Protein AF-A0A843HK11-F1 (afdb_monomer_lite)

Sequence (101 aa):
MPANLCITPDLGKEDMDPEVSTRMIILSSKANVSESEVVNFLHMLNLPITIKWTCYGAMISGKDEYVREAIRELRKLDPYGIFTKERGFAPGDPRRCRGHR

Secondary structure (DSSP, 8-state):
----SS------GGGGSTTEEEEEEEE-TT-SS-HHHHHHHHHHTT-S-EEEEETTEEEEEEEHHHHHHHHHHHTTT-TTTEEEEEESS-TT-TTT-GGG-

Foldseek 3Di:
DDDQPDPQPPCPVQQVDPQKWKKDKFFDPPFPDALVRLQVLLVVVVFPWDWDRDRRHIMIIHGPVSVVVSVVVSCVRPVPGIDMDTDPGDPRPPVPDPSVD

Radius of gyration: 14.1 Å; chains: 1; bounding box: 45×27×33 Å

pLDDT: mean 81.78, std 14.17, range [41.25, 93.81]

Structure (mmCIF, N/CA/C/O backbone):
data_AF-A0A843HK11-F1
#
_entry.id   AF-A0A843HK11-F1
#
loop_
_atom_site.group_PDB
_atom_site.id
_atom_site.type_symbol
_atom_site.label_atom_id
_atom_site.label_alt_id
_atom_site.label_comp_id
_atom_site.label_asym_id
_atom_site.label_entity_id
_atom_site.label_seq_id
_atom_site.pdbx_PDB_ins_code
_atom_site.Cartn_x
_atom_site.Cartn_y
_atom_site.Cartn_z
_atom_site.occupancy
_atom_site.B_iso_or_equiv
_atom_site.auth_seq_id
_atom_site.auth_comp_id
_atom_site.auth_asym_id
_atom_site.auth_atom_id
_atom_site.pdbx_PDB_model_num
ATOM 1 N N . MET A 1 1 ? 33.080 11.812 -3.139 1.00 41.25 1 MET A N 1
ATOM 2 C CA . MET A 1 1 ? 31.727 12.388 -3.297 1.00 41.25 1 MET A CA 1
ATOM 3 C C . MET A 1 1 ? 30.773 11.414 -2.635 1.00 41.25 1 MET A C 1
ATOM 5 O O . MET A 1 1 ? 30.900 10.235 -2.950 1.00 41.25 1 MET A O 1
ATOM 9 N N . PRO A 1 2 ? 29.968 11.816 -1.638 1.00 42.09 2 PRO A N 1
ATOM 10 C CA . PRO A 1 2 ? 29.180 10.853 -0.882 1.00 42.09 2 PRO A CA 1
ATOM 11 C C . PRO A 1 2 ? 28.184 10.198 -1.838 1.00 42.09 2 PRO A C 1
ATOM 13 O O . PRO A 1 2 ? 27.395 10.884 -2.484 1.00 42.09 2 PRO A O 1
ATOM 16 N N . ALA A 1 3 ? 28.286 8.877 -1.974 1.00 50.41 3 ALA A N 1
ATOM 17 C CA . ALA A 1 3 ? 27.285 8.076 -2.654 1.00 50.41 3 ALA A CA 1
ATOM 18 C C . ALA A 1 3 ? 25.927 8.364 -2.004 1.00 50.41 3 ALA A C 1
ATOM 20 O O . ALA A 1 3 ? 25.852 8.486 -0.780 1.00 50.41 3 ALA A O 1
ATOM 21 N N . ASN A 1 4 ? 24.895 8.528 -2.831 1.00 53.75 4 ASN A N 1
ATOM 22 C CA . ASN A 1 4 ? 23.524 8.816 -2.420 1.00 53.75 4 ASN A CA 1
ATOM 23 C C . ASN A 1 4 ? 23.164 8.016 -1.153 1.00 53.75 4 ASN A C 1
ATOM 25 O O . ASN A 1 4 ? 23.037 6.797 -1.205 1.00 53.75 4 ASN A O 1
ATOM 29 N N . LEU A 1 5 ? 23.019 8.706 -0.013 1.00 54.00 5 LEU A N 1
ATOM 30 C CA . LEU A 1 5 ? 22.716 8.115 1.306 1.00 54.00 5 LEU A CA 1
ATOM 31 C C . LEU A 1 5 ? 21.378 7.359 1.339 1.00 54.00 5 LEU A C 1
ATOM 33 O O . LEU A 1 5 ? 21.081 6.648 2.294 1.00 54.00 5 LEU A O 1
ATOM 37 N N . CYS A 1 6 ? 20.579 7.505 0.287 1.00 48.56 6 CYS A N 1
ATOM 38 C CA . CYS A 1 6 ? 19.352 6.771 0.078 1.00 48.56 6 CYS A CA 1
ATOM 39 C C . CYS A 1 6 ? 19.548 5.866 -1.136 1.00 48.56 6 CYS A C 1
ATOM 41 O O . CYS A 1 6 ? 19.831 6.369 -2.228 1.00 48.56 6 CYS A O 1
ATOM 43 N N . ILE A 1 7 ? 19.339 4.557 -0.952 1.00 55.69 7 ILE A N 1
ATOM 44 C CA . ILE A 1 7 ? 19.100 3.620 -2.055 1.00 55.69 7 ILE A CA 1
ATOM 45 C C . ILE A 1 7 ? 17.981 4.237 -2.887 1.00 55.69 7 ILE A C 1
ATOM 47 O O . ILE A 1 7 ? 16.833 4.324 -2.451 1.00 55.69 7 ILE A O 1
ATOM 51 N N . THR A 1 8 ? 18.345 4.775 -4.045 1.00 53.22 8 THR A N 1
ATOM 52 C CA . THR A 1 8 ? 17.353 5.177 -5.029 1.00 53.22 8 THR A CA 1
ATOM 53 C C . THR A 1 8 ? 16.961 3.862 -5.682 1.00 53.22 8 THR A C 1
ATOM 55 O O . THR A 1 8 ? 17.869 3.184 -6.170 1.00 53.22 8 THR A O 1
ATOM 58 N N . PRO A 1 9 ? 15.692 3.421 -5.611 1.00 57.25 9 PRO A N 1
ATOM 59 C CA . PRO A 1 9 ? 15.286 2.274 -6.410 1.00 57.25 9 PRO A CA 1
ATOM 60 C C . PRO A 1 9 ? 15.702 2.562 -7.855 1.00 57.25 9 PRO A C 1
ATOM 62 O O . PRO A 1 9 ? 15.602 3.710 -8.297 1.00 57.25 9 PRO A O 1
ATOM 65 N N . ASP A 1 10 ? 16.258 1.567 -8.544 1.00 55.88 10 ASP A N 1
ATOM 66 C CA . ASP A 1 10 ? 16.544 1.679 -9.972 1.00 55.88 10 ASP A CA 1
ATOM 67 C C . ASP A 1 10 ? 15.180 1.760 -10.663 1.00 55.88 10 ASP A C 1
ATOM 69 O O . ASP A 1 10 ? 14.538 0.741 -10.912 1.00 55.88 10 ASP A O 1
ATOM 73 N N . LEU A 1 11 ? 14.659 2.986 -10.794 1.00 58.06 11 LEU A N 1
ATOM 74 C CA . LEU A 1 11 ? 13.404 3.252 -11.481 1.00 58.06 11 LEU A CA 1
ATOM 75 C C . LEU A 1 11 ? 13.654 2.907 -12.945 1.00 58.06 11 LEU A C 1
ATOM 77 O O . LEU A 1 11 ? 14.226 3.700 -13.700 1.00 58.06 11 LEU A O 1
ATOM 81 N N . GLY A 1 12 ? 13.288 1.683 -13.313 1.00 58.56 12 GLY A N 1
ATOM 82 C CA . GLY A 1 12 ? 13.402 1.191 -14.672 1.00 58.56 12 GLY A CA 1
ATOM 83 C C . GLY A 1 12 ? 12.508 1.986 -15.624 1.00 58.56 12 GLY A C 1
ATOM 84 O O . GLY A 1 12 ? 11.726 2.854 -15.235 1.00 58.56 12 GLY A O 1
ATOM 85 N N . LYS A 1 13 ? 12.575 1.651 -16.917 1.00 54.50 13 LYS A N 1
ATOM 86 C CA . LYS A 1 13 ? 11.658 2.199 -17.939 1.00 54.50 13 LYS A CA 1
ATOM 87 C C . LYS A 1 13 ? 10.174 1.985 -17.593 1.00 54.50 13 LYS A C 1
ATOM 89 O O . LYS A 1 13 ? 9.341 2.741 -18.072 1.00 54.50 13 LYS A O 1
ATOM 94 N N . GLU A 1 14 ? 9.902 1.004 -16.740 1.00 55.28 14 GLU A N 1
ATOM 95 C CA . GLU A 1 14 ? 8.589 0.553 -16.275 1.00 55.28 14 GLU A CA 1
ATOM 96 C C . GLU A 1 14 ? 7.844 1.646 -15.490 1.00 55.28 14 GLU A C 1
ATOM 98 O O . GLU A 1 14 ? 6.651 1.839 -15.677 1.00 55.28 14 GLU A O 1
ATOM 103 N N . ASP A 1 15 ? 8.548 2.437 -14.669 1.00 56.44 15 ASP A N 1
ATOM 104 C CA . ASP A 1 15 ? 7.955 3.534 -13.884 1.00 56.44 15 ASP A CA 1
ATOM 105 C C . ASP A 1 15 ? 7.614 4.780 -14.729 1.00 56.44 15 ASP A C 1
ATOM 107 O O . ASP A 1 15 ? 7.033 5.746 -14.223 1.00 56.44 15 ASP A O 1
ATOM 111 N N . MET A 1 16 ? 7.998 4.789 -16.013 1.00 56.81 16 MET A N 1
ATOM 112 C CA . MET A 1 16 ? 7.689 5.857 -16.972 1.00 56.81 16 MET A CA 1
ATOM 113 C C . MET A 1 16 ? 6.523 5.527 -17.905 1.00 56.81 16 MET A C 1
ATOM 115 O O . MET A 1 16 ? 6.143 6.386 -18.709 1.00 56.81 16 MET A O 1
ATOM 119 N N . ASP A 1 17 ? 5.959 4.322 -17.814 1.00 66.12 17 ASP A N 1
ATOM 120 C CA . ASP A 1 17 ? 4.807 3.944 -18.616 1.00 66.12 17 ASP A CA 1
ATOM 121 C C . ASP A 1 17 ? 3.567 4.761 -18.204 1.00 66.12 17 ASP A C 1
ATOM 123 O O . ASP A 1 17 ? 3.336 4.997 -17.015 1.00 66.12 17 ASP A O 1
ATOM 127 N N . PRO A 1 18 ? 2.722 5.192 -19.160 1.00 65.44 18 PRO A N 1
ATOM 128 C CA . PRO A 1 18 ? 1.507 5.961 -18.868 1.00 65.44 18 PRO A CA 1
ATOM 129 C C . PRO A 1 18 ? 0.486 5.188 -18.016 1.00 65.44 18 PRO A C 1
ATOM 131 O O . PRO A 1 18 ? -0.458 5.782 -17.497 1.00 65.44 18 PRO A O 1
ATOM 134 N N . GLU A 1 19 ? 0.671 3.876 -17.868 1.00 73.75 19 GLU A N 1
ATOM 135 C CA . GLU A 1 19 ? -0.144 2.991 -17.034 1.00 73.75 19 GLU A CA 1
ATOM 136 C C . GLU A 1 19 ? 0.320 2.948 -15.567 1.00 73.75 19 GLU A C 1
ATOM 138 O O . GLU A 1 19 ? -0.368 2.368 -14.720 1.00 73.75 19 GLU A O 1
ATOM 143 N N . VAL A 1 20 ? 1.461 3.572 -15.240 1.00 82.19 20 VAL A N 1
ATOM 144 C CA . VAL A 1 20 ? 1.950 3.688 -13.865 1.00 82.19 20 VAL A CA 1
ATOM 145 C C . VAL A 1 20 ? 1.318 4.888 -13.174 1.00 82.19 20 VAL A C 1
ATOM 147 O O . VAL A 1 20 ? 1.496 6.046 -13.552 1.00 82.19 20 VAL A O 1
ATOM 150 N N . SER A 1 21 ? 0.590 4.603 -12.097 1.00 86.44 21 SER A N 1
ATOM 151 C CA . SER A 1 21 ? -0.043 5.607 -11.251 1.00 86.44 21 SER A CA 1
ATOM 152 C C . SER A 1 21 ? 0.669 5.660 -9.909 1.00 86.44 21 SER A C 1
ATOM 154 O O . SER A 1 21 ? 0.863 4.644 -9.244 1.00 86.44 21 SER A O 1
ATOM 156 N N . THR A 1 22 ? 1.055 6.860 -9.475 1.00 89.62 22 THR A N 1
ATOM 157 C CA . THR A 1 22 ?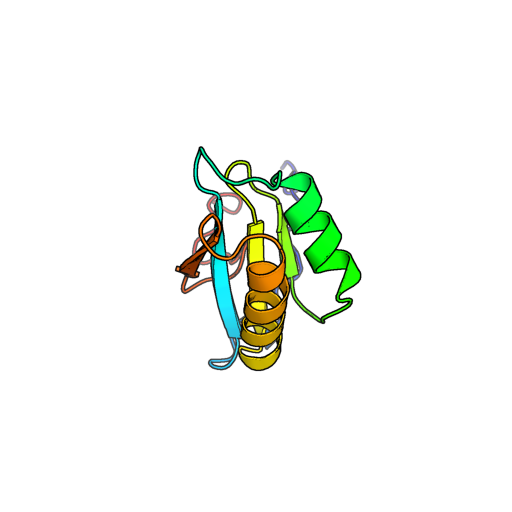 1.546 7.061 -8.109 1.00 89.62 22 THR A CA 1
ATOM 158 C C . THR A 1 22 ? 0.455 7.715 -7.279 1.00 89.62 22 THR A C 1
ATOM 160 O O . THR A 1 22 ? -0.101 8.751 -7.646 1.00 89.62 22 THR A O 1
ATOM 163 N N . ARG A 1 23 ? 0.144 7.139 -6.120 1.00 91.75 23 ARG A N 1
ATOM 164 C CA . ARG A 1 23 ? -0.859 7.676 -5.200 1.00 91.75 23 ARG A CA 1
ATOM 165 C C . ARG A 1 23 ? -0.298 7.837 -3.801 1.00 91.75 23 ARG A C 1
ATOM 167 O O . ARG A 1 23 ? 0.445 7.010 -3.285 1.00 91.75 23 ARG A O 1
ATOM 174 N N . MET A 1 24 ? -0.667 8.951 -3.193 1.00 92.62 24 MET A N 1
ATOM 175 C CA . MET A 1 24 ? -0.423 9.257 -1.796 1.00 92.62 24 MET A CA 1
ATOM 176 C C . MET A 1 24 ? -1.626 8.811 -0.988 1.00 92.62 24 MET A C 1
ATOM 178 O O . MET A 1 24 ? -2.749 9.214 -1.286 1.00 92.62 24 MET A O 1
ATOM 182 N N . ILE A 1 25 ? -1.368 8.013 0.034 1.00 92.88 25 ILE A N 1
ATOM 183 C CA . ILE A 1 25 ? -2.322 7.603 1.049 1.00 92.88 25 ILE A CA 1
ATOM 184 C C . ILE A 1 25 ? -2.064 8.483 2.266 1.00 92.88 25 ILE A C 1
ATOM 186 O O . ILE A 1 25 ? -0.951 8.523 2.791 1.00 92.88 25 ILE A O 1
ATOM 190 N N . ILE A 1 26 ? -3.093 9.214 2.673 1.00 92.88 26 ILE A N 1
ATOM 191 C CA . ILE A 1 26 ? -3.047 10.177 3.765 1.00 92.88 26 ILE A CA 1
ATOM 192 C C . ILE A 1 26 ? -4.042 9.722 4.821 1.00 92.88 26 ILE A C 1
ATOM 194 O O . ILE A 1 26 ? -5.228 9.552 4.528 1.00 92.88 26 ILE A O 1
ATOM 198 N N . LEU A 1 27 ? -3.552 9.539 6.039 1.00 92.44 27 LEU A N 1
ATOM 199 C CA . LEU A 1 27 ? -4.370 9.211 7.192 1.00 92.44 27 LEU A CA 1
ATOM 200 C C . LEU A 1 27 ? -4.904 10.481 7.845 1.00 92.44 27 LEU A C 1
ATOM 202 O O . LEU A 1 27 ? -4.219 11.499 7.959 1.00 92.44 27 LEU A O 1
ATOM 206 N N . SER A 1 28 ? -6.166 10.424 8.253 1.00 90.50 28 SER A N 1
ATOM 207 C CA . SER A 1 28 ? -6.775 11.473 9.060 1.00 90.50 28 SER A CA 1
ATOM 208 C C . SER A 1 28 ? -6.215 11.442 10.483 1.00 90.50 28 SER A C 1
ATOM 210 O O . SER A 1 28 ? -5.883 10.379 10.999 1.00 90.50 28 SER A O 1
ATOM 212 N N . SER A 1 29 ? -6.215 12.578 11.184 1.00 84.19 29 SER A N 1
ATOM 213 C CA . SER A 1 29 ? -5.823 12.624 12.604 1.00 84.19 29 SER A CA 1
ATOM 214 C C . SER A 1 29 ? -6.738 11.812 13.535 1.00 84.19 29 SER A C 1
ATOM 216 O O . SER A 1 29 ? -6.421 11.656 14.708 1.00 84.19 29 SER A O 1
ATOM 218 N N . LYS A 1 30 ? -7.888 11.340 13.036 1.00 85.50 30 LYS A N 1
ATOM 219 C CA . LYS A 1 30 ? -8.834 10.464 13.743 1.00 85.50 30 LYS A CA 1
ATOM 220 C C . LYS A 1 30 ? -8.891 9.059 13.132 1.00 85.50 30 LYS A C 1
ATOM 222 O O . LYS A 1 30 ? -9.853 8.340 13.386 1.00 85.50 30 LYS A O 1
ATOM 227 N N . ALA A 1 31 ? -7.935 8.704 12.271 1.00 85.88 31 ALA A N 1
ATOM 228 C CA . ALA A 1 31 ? -7.884 7.371 11.690 1.00 85.88 31 ALA A CA 1
ATOM 229 C C . ALA A 1 31 ? -7.680 6.344 12.808 1.00 85.88 31 ALA A C 1
ATOM 231 O O . ALA A 1 31 ? -6.952 6.599 13.768 1.00 85.88 31 ALA A O 1
ATOM 232 N N . ASN A 1 32 ? -8.330 5.192 12.678 1.00 84.38 32 ASN A N 1
ATOM 233 C CA . ASN A 1 32 ? -8.203 4.115 13.664 1.00 84.38 32 ASN A CA 1
ATOM 234 C C . ASN A 1 32 ? -6.960 3.245 13.425 1.00 84.38 32 ASN A C 1
ATOM 236 O O . ASN A 1 32 ? -6.673 2.360 14.225 1.00 84.38 32 ASN A O 1
ATOM 240 N N . VAL A 1 33 ? -6.251 3.483 12.320 1.00 88.00 33 VAL A N 1
ATOM 241 C CA . VAL A 1 33 ? -5.072 2.731 11.882 1.00 88.00 33 VAL A CA 1
ATOM 242 C C . VAL A 1 33 ? -3.831 3.615 11.909 1.00 88.00 33 VAL A C 1
ATOM 244 O O . VAL A 1 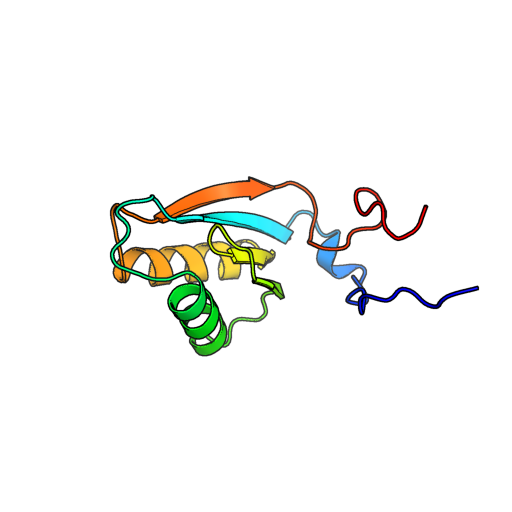33 ? -3.892 4.796 11.564 1.00 88.00 33 VAL A O 1
ATOM 247 N N . SER A 1 34 ? -2.700 3.030 12.290 1.00 89.81 34 SER A N 1
ATOM 248 C CA . SER A 1 34 ? -1.388 3.678 12.248 1.00 89.81 34 SER A CA 1
ATOM 249 C C . SER A 1 34 ? -0.737 3.580 10.864 1.00 89.81 34 SER A C 1
ATOM 251 O O . SER A 1 34 ? -1.043 2.699 10.057 1.00 89.81 34 SER A O 1
ATOM 253 N N . GLU A 1 35 ? 0.230 4.455 10.585 1.00 90.06 35 GLU A N 1
ATOM 254 C CA . GLU A 1 35 ? 0.994 4.441 9.332 1.00 90.06 35 GLU A CA 1
ATOM 255 C C . GLU A 1 35 ? 1.746 3.117 9.144 1.00 90.06 35 GLU A C 1
ATOM 257 O O . GLU A 1 35 ? 1.844 2.603 8.030 1.00 90.06 35 GLU A O 1
ATOM 262 N N . SER A 1 36 ? 2.261 2.557 10.241 1.00 91.12 36 SER A N 1
ATOM 263 C CA . SER A 1 36 ? 2.968 1.276 10.265 1.00 91.12 36 SER A CA 1
ATOM 264 C C . SER A 1 36 ? 2.048 0.113 9.892 1.00 91.12 36 SER A C 1
ATOM 266 O O . SER A 1 36 ? 2.436 -0.752 9.110 1.00 91.12 36 SER A O 1
ATOM 268 N N . GLU A 1 37 ? 0.817 0.098 10.414 1.00 91.31 37 GLU A N 1
ATOM 269 C CA . GLU A 1 37 ? -0.183 -0.921 10.069 1.00 91.31 37 GLU A CA 1
ATOM 270 C C . GLU A 1 37 ? -0.579 -0.842 8.598 1.00 91.31 37 GLU A C 1
ATOM 272 O O . GLU A 1 37 ? -0.658 -1.872 7.935 1.00 91.31 37 GLU A O 1
ATOM 277 N N . VAL A 1 38 ? -0.751 0.369 8.063 1.00 92.25 38 VAL A N 1
ATOM 278 C CA . VAL A 1 38 ? -1.045 0.581 6.640 1.00 92.25 38 VAL A CA 1
ATOM 279 C C . VAL A 1 38 ? 0.077 0.046 5.757 1.00 92.25 38 VAL A C 1
ATOM 281 O O . VAL A 1 38 ? -0.190 -0.670 4.794 1.00 92.25 38 VAL A O 1
ATOM 284 N N . VAL A 1 39 ? 1.334 0.360 6.076 1.00 92.88 39 VAL A N 1
ATOM 285 C CA . VAL A 1 39 ? 2.481 -0.123 5.293 1.00 92.88 39 VAL A CA 1
ATOM 286 C C . VAL A 1 39 ? 2.622 -1.639 5.390 1.00 92.88 39 VAL A C 1
ATOM 288 O O . VAL A 1 39 ? 2.777 -2.294 4.360 1.00 92.88 39 VAL A O 1
ATOM 291 N N . ASN A 1 40 ? 2.493 -2.213 6.587 1.00 92.81 40 ASN A N 1
ATOM 292 C CA . ASN A 1 40 ? 2.520 -3.664 6.765 1.00 92.81 40 ASN A CA 1
ATOM 293 C C . ASN A 1 40 ? 1.394 -4.346 5.987 1.00 92.81 40 ASN A C 1
ATOM 295 O O . ASN A 1 40 ? 1.631 -5.350 5.321 1.00 92.81 40 ASN A O 1
ATOM 299 N N . PHE A 1 41 ? 0.186 -3.784 6.017 1.00 93.12 41 PHE A N 1
ATOM 300 C CA . PHE A 1 41 ? -0.938 -4.299 5.247 1.00 93.12 41 PHE A CA 1
ATOM 301 C C . PHE A 1 41 ? -0.657 -4.286 3.744 1.00 93.12 41 PHE A C 1
ATOM 303 O O . PHE A 1 41 ? -0.859 -5.298 3.079 1.00 93.12 41 PHE A O 1
ATOM 310 N N . LEU A 1 42 ? -0.126 -3.182 3.215 1.00 92.19 42 LEU A N 1
ATOM 311 C CA . LEU A 1 42 ? 0.241 -3.081 1.802 1.00 92.19 42 LEU A CA 1
ATOM 312 C C . LEU A 1 42 ? 1.311 -4.109 1.404 1.00 92.19 42 LEU A C 1
ATOM 314 O O . LEU A 1 42 ? 1.214 -4.686 0.324 1.00 92.19 42 LEU A O 1
ATOM 318 N N . HIS A 1 43 ? 2.285 -4.387 2.276 1.00 91.50 43 HIS A N 1
ATOM 319 C CA . HIS A 1 43 ? 3.256 -5.461 2.047 1.00 91.50 43 HIS A CA 1
ATOM 320 C C . HIS A 1 43 ? 2.612 -6.856 2.066 1.00 91.50 43 HIS A C 1
ATOM 322 O O . HIS A 1 43 ? 2.983 -7.705 1.259 1.00 91.50 43 HIS A O 1
ATOM 328 N N . MET A 1 44 ? 1.622 -7.095 2.935 1.00 93.19 44 MET A N 1
ATOM 329 C CA . MET A 1 44 ? 0.910 -8.380 3.015 1.00 93.19 44 MET A CA 1
ATOM 330 C C . MET A 1 44 ? 0.033 -8.676 1.791 1.00 93.19 44 MET A C 1
ATOM 332 O O . MET A 1 44 ? -0.217 -9.845 1.507 1.00 93.19 44 MET A O 1
ATOM 336 N N . LEU A 1 45 ? -0.398 -7.656 1.040 1.00 91.19 45 LEU A N 1
ATOM 337 C CA . LEU A 1 45 ? -1.137 -7.853 -0.215 1.00 91.19 45 LEU A CA 1
ATOM 338 C C . LEU A 1 45 ? -0.277 -8.487 -1.3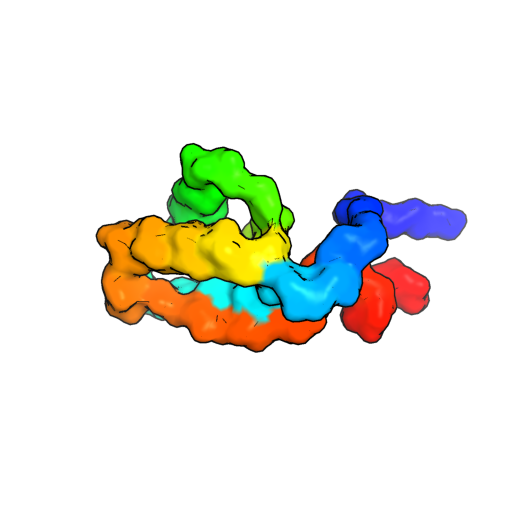22 1.00 91.19 45 LEU A C 1
ATOM 340 O O . LEU A 1 45 ? -0.828 -8.991 -2.296 1.00 91.19 45 LEU A O 1
ATOM 344 N N . ASN A 1 46 ? 1.056 -8.471 -1.175 1.00 90.62 46 ASN A N 1
ATOM 345 C CA . ASN A 1 46 ? 2.021 -9.070 -2.101 1.00 90.62 46 ASN A CA 1
ATOM 346 C C . ASN A 1 46 ? 1.822 -8.644 -3.572 1.00 90.62 46 ASN A C 1
ATOM 348 O O . ASN A 1 46 ? 2.035 -9.420 -4.504 1.00 90.62 46 ASN A O 1
ATOM 352 N N . LEU A 1 47 ? 1.379 -7.399 -3.770 1.00 90.44 47 LEU A N 1
ATOM 353 C CA . LEU A 1 47 ? 1.191 -6.792 -5.084 1.00 90.44 47 LEU A CA 1
ATOM 354 C C . LEU A 1 47 ? 2.528 -6.238 -5.603 1.00 90.44 47 LEU A C 1
ATOM 356 O O . LEU A 1 47 ? 3.326 -5.746 -4.800 1.00 90.44 47 LEU A O 1
ATOM 360 N N . PRO A 1 48 ? 2.773 -6.244 -6.927 1.00 89.19 48 PRO A N 1
ATOM 361 C CA . PRO A 1 48 ? 3.987 -5.688 -7.525 1.00 89.19 48 PRO A CA 1
ATOM 362 C C . PRO A 1 48 ? 3.914 -4.150 -7.567 1.00 89.19 48 PRO A C 1
ATOM 364 O O . PRO A 1 48 ? 3.783 -3.538 -8.626 1.00 89.19 48 PRO A O 1
ATOM 367 N N . ILE A 1 49 ? 3.941 -3.523 -6.389 1.00 89.94 49 ILE A N 1
ATOM 368 C CA . ILE A 1 49 ? 3.901 -2.071 -6.197 1.00 89.94 49 ILE A CA 1
ATOM 369 C C . ILE A 1 49 ? 5.069 -1.608 -5.323 1.00 89.94 49 ILE A C 1
ATOM 371 O O . ILE A 1 49 ? 5.449 -2.254 -4.347 1.00 89.94 49 ILE A O 1
ATOM 375 N N . THR A 1 50 ? 5.606 -0.437 -5.637 1.00 88.62 50 THR A N 1
ATOM 376 C CA . THR A 1 50 ? 6.619 0.240 -4.831 1.00 88.62 50 THR A CA 1
ATOM 377 C C . THR A 1 50 ? 5.942 1.003 -3.703 1.00 88.62 50 THR A C 1
ATOM 379 O O . THR A 1 50 ? 5.136 1.905 -3.944 1.00 88.62 50 THR A O 1
ATOM 382 N N . ILE A 1 51 ? 6.297 0.675 -2.460 1.00 90.81 51 ILE A N 1
ATOM 383 C CA . ILE A 1 51 ? 5.751 1.304 -1.255 1.00 90.81 51 ILE A CA 1
ATOM 384 C C . ILE A 1 51 ? 6.829 2.182 -0.624 1.00 90.81 51 ILE A C 1
ATOM 386 O O . ILE A 1 51 ? 7.933 1.736 -0.322 1.00 90.81 51 ILE A O 1
ATOM 390 N N . LYS A 1 52 ? 6.493 3.447 -0.382 1.00 89.62 52 LYS A N 1
ATOM 391 C CA . LYS A 1 52 ? 7.299 4.375 0.404 1.00 89.62 52 LYS A CA 1
ATOM 392 C C . LYS A 1 52 ? 6.552 4.732 1.679 1.00 89.62 52 LYS A C 1
ATOM 394 O O . LYS A 1 52 ? 5.485 5.344 1.631 1.00 89.62 52 LYS A O 1
ATOM 399 N N . TRP A 1 53 ? 7.149 4.392 2.815 1.00 90.81 53 TRP A N 1
ATOM 400 C CA . TRP A 1 53 ? 6.624 4.758 4.123 1.00 90.81 53 TRP A CA 1
ATOM 401 C C . TRP A 1 53 ? 6.809 6.253 4.394 1.00 90.81 53 TRP A C 1
ATOM 403 O O . TRP A 1 53 ? 7.834 6.850 4.048 1.00 90.81 53 TRP A O 1
ATOM 413 N N . THR A 1 54 ? 5.788 6.875 4.976 1.00 89.81 54 THR A N 1
ATOM 414 C CA . THR A 1 54 ? 5.751 8.310 5.257 1.00 89.81 54 THR A CA 1
ATOM 415 C C . THR A 1 54 ? 5.048 8.568 6.585 1.00 89.81 54 THR A C 1
ATOM 417 O O . THR A 1 54 ? 4.207 7.784 7.003 1.00 89.81 54 THR A O 1
ATOM 420 N N . CYS A 1 55 ? 5.336 9.693 7.238 1.00 88.56 55 CYS A N 1
ATOM 421 C CA . CYS A 1 55 ? 4.716 10.045 8.522 1.00 88.56 55 CYS A CA 1
ATOM 422 C C . CYS A 1 55 ? 3.219 10.389 8.449 1.00 88.56 55 CYS A C 1
ATOM 424 O O . CYS A 1 55 ? 2.605 10.590 9.483 1.00 88.56 55 CYS A O 1
ATOM 426 N N . TYR A 1 56 ? 2.646 10.509 7.250 1.00 89.00 56 TYR A N 1
ATOM 427 C CA . TYR A 1 56 ? 1.217 10.757 7.040 1.00 89.00 56 TYR A CA 1
ATOM 428 C C . TYR A 1 56 ? 0.475 9.522 6.506 1.00 89.00 56 TYR A C 1
ATOM 430 O O . TYR A 1 56 ? -0.693 9.631 6.139 1.00 89.00 56 TYR A O 1
ATOM 438 N N . GLY A 1 57 ? 1.151 8.375 6.382 1.00 91.12 57 GLY A N 1
ATOM 439 C CA . GLY A 1 57 ? 0.607 7.160 5.778 1.00 91.12 57 GLY A CA 1
ATOM 440 C C . GLY A 1 57 ? 1.624 6.495 4.859 1.00 91.12 57 GLY A C 1
ATOM 441 O O . GLY A 1 57 ? 2.731 6.137 5.267 1.00 91.12 57 GLY A O 1
ATOM 442 N N . ALA A 1 58 ? 1.287 6.361 3.581 1.00 92.81 58 ALA A N 1
ATOM 443 C CA . ALA A 1 58 ? 2.157 5.709 2.609 1.00 92.81 58 ALA A CA 1
ATOM 444 C C . ALA A 1 58 ? 2.046 6.349 1.225 1.00 92.81 58 ALA A C 1
ATOM 446 O O . ALA A 1 58 ? 1.063 7.001 0.882 1.00 92.81 58 ALA A O 1
ATOM 447 N N . MET A 1 59 ? 3.054 6.139 0.393 1.00 91.62 59 MET A N 1
ATOM 448 C CA . MET A 1 59 ? 3.000 6.452 -1.027 1.00 91.62 59 MET A CA 1
ATOM 449 C C . MET A 1 59 ? 3.209 5.163 -1.807 1.00 91.62 59 MET A C 1
ATOM 451 O O . MET A 1 59 ? 4.181 4.456 -1.563 1.00 91.62 59 MET A O 1
ATOM 455 N N . ILE A 1 60 ? 2.297 4.875 -2.727 1.00 91.94 60 ILE A N 1
ATOM 456 C CA . ILE A 1 60 ? 2.326 3.678 -3.565 1.00 91.94 60 ILE A CA 1
ATOM 457 C C . ILE A 1 60 ? 2.515 4.073 -5.023 1.00 91.94 60 ILE A C 1
ATOM 459 O O . ILE A 1 60 ? 1.971 5.086 -5.468 1.00 91.94 60 ILE A O 1
ATOM 463 N N . SER A 1 61 ? 3.301 3.296 -5.753 1.00 90.31 61 SER A N 1
ATOM 464 C CA . SER A 1 61 ? 3.567 3.485 -7.177 1.00 90.31 61 SER A CA 1
ATOM 465 C C . SER A 1 61 ? 3.603 2.130 -7.875 1.00 90.31 61 SER A C 1
ATOM 467 O O . SER A 1 61 ? 4.103 1.165 -7.304 1.00 90.31 61 SER A O 1
ATOM 469 N N . GLY A 1 62 ? 3.036 2.041 -9.069 1.00 89.06 62 GLY A N 1
ATOM 470 C CA . GLY A 1 62 ? 2.977 0.815 -9.861 1.00 89.06 62 GLY A CA 1
ATOM 471 C C . GLY A 1 62 ? 1.861 0.901 -10.895 1.00 89.06 62 GLY A C 1
ATOM 472 O O . GLY A 1 62 ? 1.292 1.977 -11.103 1.00 89.06 62 GLY A O 1
ATOM 473 N N . LYS A 1 63 ? 1.513 -0.225 -11.527 1.00 89.62 63 LYS A N 1
ATOM 474 C CA . LYS A 1 63 ? 0.405 -0.256 -12.495 1.00 89.62 63 LYS A CA 1
ATOM 475 C C . LYS A 1 63 ? -0.911 0.161 -11.838 1.00 89.62 63 LYS A C 1
ATOM 477 O O . LYS A 1 63 ? -1.208 -0.246 -10.711 1.00 89.62 63 LYS A O 1
ATOM 482 N N . ASP A 1 64 ? -1.714 0.943 -12.556 1.00 89.31 64 ASP A N 1
ATOM 483 C CA . ASP A 1 64 ? -2.984 1.488 -12.060 1.00 89.31 64 ASP A CA 1
ATOM 484 C C . ASP A 1 64 ? -3.945 0.399 -11.544 1.00 89.31 64 ASP A C 1
ATOM 486 O O . ASP A 1 64 ? -4.606 0.607 -10.525 1.00 89.31 64 ASP A O 1
ATOM 490 N N . GLU A 1 65 ? -3.955 -0.788 -12.162 1.00 90.94 65 GLU A N 1
ATOM 491 C CA . GLU A 1 65 ? -4.739 -1.947 -11.711 1.00 90.94 65 GLU A CA 1
ATOM 492 C C . GLU A 1 65 ? -4.411 -2.351 -10.261 1.00 90.94 65 GLU A C 1
ATOM 494 O O . GLU A 1 65 ? -5.300 -2.368 -9.404 1.00 90.94 65 GLU A O 1
ATOM 499 N N . TYR A 1 66 ? -3.128 -2.560 -9.953 1.00 92.12 66 TYR A N 1
ATOM 500 C CA . TYR A 1 66 ? -2.665 -2.979 -8.629 1.00 92.12 66 TYR A CA 1
ATOM 501 C C . TYR A 1 66 ? -2.783 -1.854 -7.606 1.00 92.12 66 TYR A C 1
ATOM 503 O O . TYR A 1 66 ? -3.118 -2.089 -6.448 1.00 92.12 66 TYR A O 1
ATOM 511 N N . VAL A 1 67 ? -2.557 -0.608 -8.025 1.00 91.50 67 VAL A N 1
ATOM 512 C CA . VAL A 1 67 ? -2.710 0.566 -7.156 1.00 91.50 67 VAL A CA 1
ATOM 513 C C . VAL A 1 67 ? -4.170 0.738 -6.730 1.00 91.50 67 VAL A C 1
ATOM 515 O O . VAL A 1 67 ? -4.450 1.013 -5.560 1.00 91.50 67 VAL A O 1
ATOM 518 N N . ARG A 1 68 ? -5.124 0.560 -7.651 1.00 91.81 68 ARG A N 1
ATOM 519 C CA . ARG A 1 68 ? -6.558 0.619 -7.333 1.00 91.81 68 ARG A CA 1
ATOM 520 C C . ARG A 1 68 ? -7.000 -0.549 -6.468 1.00 91.81 68 ARG A C 1
ATOM 522 O O . ARG A 1 68 ? -7.786 -0.333 -5.545 1.00 91.81 68 ARG A O 1
ATOM 529 N N . GLU A 1 69 ? -6.490 -1.746 -6.735 1.00 93.81 69 GLU A N 1
ATOM 530 C CA . GLU A 1 69 ? -6.740 -2.918 -5.900 1.00 93.81 69 GLU A CA 1
ATOM 531 C C . GLU A 1 69 ? -6.240 -2.701 -4.468 1.00 93.81 69 GLU A C 1
ATOM 533 O O . GLU A 1 69 ? -7.025 -2.826 -3.527 1.00 93.81 69 GLU A O 1
ATOM 538 N N . ALA A 1 70 ? -4.992 -2.255 -4.302 1.00 93.75 70 ALA A N 1
ATOM 539 C CA . ALA A 1 70 ? -4.412 -1.946 -3.000 1.00 93.75 70 ALA A CA 1
ATOM 540 C C . ALA A 1 70 ? -5.251 -0.919 -2.225 1.00 93.75 70 ALA A C 1
ATOM 542 O O . ALA A 1 70 ? -5.533 -1.109 -1.045 1.00 93.75 70 ALA A O 1
ATOM 543 N N . ILE A 1 71 ? -5.712 0.149 -2.887 1.00 92.75 71 ILE A N 1
ATOM 544 C CA . ILE A 1 71 ? -6.567 1.172 -2.262 1.00 92.75 71 ILE A CA 1
ATOM 545 C C . ILE A 1 71 ? -7.924 0.600 -1.852 1.00 92.75 71 ILE A C 1
ATOM 547 O O . ILE A 1 71 ? -8.437 0.949 -0.787 1.00 92.75 71 ILE A O 1
ATOM 551 N N . ARG A 1 72 ? -8.528 -0.248 -2.691 1.00 93.50 72 ARG A N 1
ATOM 552 C CA . ARG A 1 72 ? -9.822 -0.871 -2.398 1.00 93.50 72 ARG A CA 1
ATOM 553 C C . ARG A 1 72 ? -9.729 -1.752 -1.159 1.00 93.50 72 ARG A C 1
ATOM 555 O O . ARG A 1 72 ? -10.604 -1.658 -0.303 1.00 93.50 72 ARG A O 1
ATOM 562 N N . GLU A 1 73 ? -8.689 -2.573 -1.061 1.00 93.06 73 GLU A N 1
ATOM 563 C CA . GLU A 1 73 ? -8.461 -3.425 0.108 1.00 93.06 73 GLU A CA 1
ATOM 564 C C . GLU A 1 73 ? -8.125 -2.593 1.347 1.00 93.06 73 GLU A C 1
ATOM 566 O O . GLU A 1 73 ? -8.702 -2.810 2.410 1.00 93.06 73 GLU A O 1
ATOM 571 N N . LEU A 1 74 ? -7.287 -1.567 1.199 1.00 91.56 74 LEU A N 1
ATOM 572 C CA . LEU A 1 74 ? -6.898 -0.700 2.305 1.00 91.56 74 LEU A CA 1
ATOM 573 C C . LEU A 1 74 ? -8.093 0.054 2.911 1.00 91.56 74 LEU A C 1
ATOM 575 O O . LEU A 1 74 ? -8.208 0.159 4.130 1.00 91.56 74 LEU A O 1
ATOM 579 N N . ARG A 1 75 ? -9.032 0.528 2.083 1.00 90.81 75 ARG A N 1
ATOM 580 C CA . ARG A 1 75 ? -10.259 1.196 2.554 1.00 90.81 75 ARG A CA 1
ATOM 581 C C . ARG A 1 75 ? -11.197 0.285 3.348 1.00 90.81 75 ARG A C 1
ATOM 583 O O . ARG A 1 75 ? -12.077 0.803 4.028 1.00 90.81 75 ARG A O 1
ATOM 590 N N . LYS A 1 76 ? -11.040 -1.042 3.289 1.00 91.00 76 LYS A N 1
ATOM 591 C CA . LYS A 1 76 ? -11.819 -1.960 4.137 1.00 91.00 76 LYS A CA 1
ATOM 592 C C . LYS A 1 76 ? -11.379 -1.903 5.601 1.00 91.00 76 LYS A C 1
ATOM 594 O O . LYS A 1 76 ? -12.192 -2.208 6.465 1.00 91.00 76 LYS A O 1
ATOM 599 N N . LEU A 1 77 ? -10.129 -1.509 5.874 1.00 87.62 77 LEU A N 1
ATOM 600 C CA . LEU A 1 77 ? -9.615 -1.353 7.239 1.00 87.62 77 LEU A CA 1
ATOM 601 C C . LEU A 1 77 ? -10.199 -0.116 7.924 1.00 87.62 77 LEU A C 1
ATOM 603 O O . LEU A 1 77 ? -10.683 -0.201 9.047 1.00 87.62 77 LEU A O 1
ATOM 607 N N . ASP A 1 78 ? -10.167 1.026 7.237 1.00 87.69 78 ASP A N 1
ATOM 608 C CA . ASP A 1 78 ? -10.746 2.277 7.726 1.00 87.69 78 ASP A CA 1
ATOM 609 C C . ASP A 1 78 ? -11.413 3.043 6.565 1.00 87.69 78 ASP A C 1
ATOM 611 O O . ASP A 1 78 ? -10.739 3.743 5.799 1.00 87.69 78 ASP A O 1
ATOM 615 N N . PRO A 1 79 ? -12.745 2.913 6.408 1.00 85.75 79 PRO A N 1
ATOM 616 C CA . PRO A 1 79 ? -13.476 3.515 5.293 1.00 85.75 79 PRO A CA 1
ATOM 617 C C . PRO A 1 79 ? -13.462 5.047 5.267 1.00 85.75 79 PRO A C 1
ATOM 619 O O . PRO A 1 79 ? -13.603 5.634 4.193 1.00 85.75 79 PRO A O 1
ATOM 622 N N . TYR A 1 80 ? -13.322 5.697 6.427 1.00 87.44 80 TYR A N 1
ATOM 623 C CA . TYR A 1 80 ? -13.482 7.151 6.565 1.00 87.44 80 TYR A CA 1
ATOM 624 C C . TYR A 1 80 ? -12.177 7.870 6.921 1.00 87.44 80 TYR A C 1
ATOM 626 O O . TYR A 1 80 ? -12.057 9.071 6.679 1.00 87.44 80 TYR A O 1
ATOM 634 N N . GLY A 1 81 ? -11.197 7.157 7.479 1.00 88.69 81 GLY A N 1
ATOM 635 C CA . GLY A 1 81 ? -9.911 7.719 7.882 1.00 88.69 81 GLY A CA 1
ATOM 636 C C . GLY A 1 81 ? -8.853 7.777 6.779 1.00 88.69 81 GLY A C 1
ATOM 637 O O . GLY A 1 81 ? -7.816 8.406 6.994 1.00 88.69 81 GLY A O 1
ATOM 638 N N . ILE A 1 82 ? -9.091 7.155 5.615 1.00 91.69 82 ILE A N 1
ATOM 639 C CA . ILE A 1 82 ? -8.084 6.984 4.556 1.00 91.69 82 ILE A CA 1
ATOM 640 C C . ILE A 1 82 ? -8.414 7.826 3.323 1.00 91.69 82 ILE A C 1
ATOM 642 O O . ILE A 1 82 ? -9.369 7.568 2.586 1.00 91.69 82 ILE A O 1
ATOM 646 N N . PHE A 1 83 ? -7.544 8.791 3.035 1.00 92.12 83 PHE A N 1
ATOM 647 C CA . PHE A 1 83 ? -7.632 9.660 1.868 1.00 92.12 83 PHE A CA 1
ATOM 648 C C . PHE A 1 83 ? -6.573 9.295 0.837 1.00 92.12 83 PHE A C 1
ATOM 650 O O . PHE A 1 83 ? -5.452 8.921 1.170 1.00 92.12 83 PHE A O 1
ATOM 657 N N . THR A 1 84 ? -6.915 9.437 -0.441 1.00 92.19 84 THR A N 1
ATOM 658 C CA . THR A 1 84 ? -6.007 9.119 -1.546 1.00 92.19 84 THR A CA 1
ATOM 659 C C . THR A 1 84 ? -5.890 10.296 -2.496 1.00 92.19 84 THR A C 1
ATOM 661 O O . THR A 1 84 ? -6.910 10.804 -2.962 1.00 92.19 84 THR A O 1
ATOM 664 N N . LYS A 1 85 ? -4.663 10.698 -2.826 1.00 91.38 85 LYS A N 1
ATOM 665 C CA . LYS A 1 85 ? -4.378 11.760 -3.797 1.00 91.38 85 LYS A CA 1
ATOM 666 C C . LYS A 1 85 ? -3.407 11.261 -4.857 1.00 91.38 85 LYS A C 1
ATOM 668 O O . LYS A 1 85 ? -2.393 10.658 -4.523 1.00 91.38 85 LYS A O 1
ATOM 673 N N . GLU A 1 86 ? -3.685 11.539 -6.123 1.00 89.62 86 GLU A N 1
ATOM 674 C CA . GLU A 1 86 ? -2.746 11.228 -7.199 1.00 89.62 86 GLU A CA 1
ATOM 675 C C . GLU A 1 86 ? -1.505 12.118 -7.175 1.00 89.62 86 GLU A C 1
ATOM 677 O O . GLU A 1 86 ? -1.535 13.303 -6.824 1.00 89.62 86 GLU A O 1
ATOM 682 N N . ARG A 1 87 ? -0.391 11.508 -7.565 1.00 82.88 87 ARG A N 1
ATOM 683 C CA . ARG A 1 87 ? 0.921 12.115 -7.698 1.00 82.88 87 ARG A CA 1
ATOM 684 C C . ARG A 1 87 ? 1.490 11.668 -9.043 1.00 82.88 87 ARG A C 1
ATOM 686 O O . ARG A 1 87 ? 1.489 10.492 -9.352 1.00 82.88 87 ARG A O 1
ATOM 693 N N . GLY A 1 88 ? 1.992 12.603 -9.844 1.00 78.88 88 GLY A N 1
ATOM 694 C CA . GLY A 1 88 ? 2.429 12.282 -11.212 1.00 78.88 88 GLY A CA 1
ATOM 695 C C . GLY A 1 88 ? 3.811 11.633 -11.346 1.00 78.88 88 GLY A C 1
ATOM 696 O O . GLY A 1 88 ? 4.182 11.265 -12.446 1.00 78.88 88 GLY A O 1
ATOM 697 N N . PHE A 1 89 ? 4.597 11.536 -10.270 1.00 81.69 89 PHE A N 1
ATOM 698 C CA . PHE A 1 89 ? 5.948 10.965 -10.325 1.00 81.69 89 PHE A CA 1
ATOM 699 C C . PHE A 1 89 ? 6.154 9.983 -9.180 1.00 81.69 89 PHE A C 1
ATOM 701 O O . PHE A 1 89 ? 5.777 10.284 -8.033 1.00 81.69 89 PHE A O 1
ATOM 708 N N . ALA A 1 90 ? 6.812 8.872 -9.496 1.00 81.25 90 ALA A N 1
ATOM 709 C CA . ALA A 1 90 ? 7.200 7.836 -8.559 1.00 81.25 90 ALA A CA 1
ATOM 710 C C . ALA A 1 90 ? 8.159 8.370 -7.472 1.00 81.25 90 ALA A C 1
ATOM 712 O O . ALA A 1 90 ? 8.796 9.430 -7.615 1.00 81.25 90 ALA A O 1
ATOM 713 N N . PRO A 1 91 ? 8.233 7.700 -6.311 1.00 78.31 91 PRO A N 1
ATOM 714 C CA . PRO A 1 91 ? 9.190 8.055 -5.275 1.00 78.31 91 PRO A CA 1
ATOM 715 C C . PRO A 1 91 ? 10.630 7.832 -5.761 1.00 78.31 91 PRO A C 1
ATOM 717 O O . PRO A 1 91 ? 11.021 6.715 -6.053 1.00 78.31 91 PRO A O 1
ATOM 720 N N . GLY A 1 92 ? 11.438 8.895 -5.783 1.00 74.88 92 GLY A N 1
ATOM 721 C CA . GLY A 1 92 ? 12.846 8.814 -6.200 1.00 74.88 92 GLY A CA 1
ATOM 722 C C . GLY A 1 92 ? 13.106 9.200 -7.657 1.00 74.88 92 GLY A C 1
ATOM 723 O O . GLY A 1 92 ? 14.267 9.311 -8.023 1.00 74.88 92 GLY A O 1
ATOM 724 N N . ASP A 1 93 ? 12.068 9.504 -8.448 1.00 79.62 93 ASP A N 1
ATOM 725 C CA . ASP A 1 93 ? 12.224 9.944 -9.843 1.00 79.62 93 ASP A CA 1
ATOM 726 C C . ASP A 1 93 ? 13.185 11.155 -9.952 1.00 79.62 93 ASP A C 1
ATOM 728 O O . ASP A 1 93 ? 12.907 12.192 -9.331 1.00 79.62 93 ASP A O 1
ATOM 732 N N . PRO A 1 94 ? 14.280 11.077 -10.739 1.00 75.19 94 PRO A N 1
ATOM 733 C CA . PRO A 1 94 ? 15.273 12.147 -10.881 1.00 75.19 94 PRO A CA 1
ATOM 734 C C . PRO A 1 94 ? 14.710 13.503 -11.327 1.00 75.19 94 PRO A C 1
ATOM 736 O O . PRO A 1 94 ? 15.261 14.542 -10.971 1.00 75.19 94 PRO A O 1
ATOM 739 N N . ARG A 1 95 ? 13.583 13.533 -12.053 1.00 77.50 95 ARG A N 1
ATOM 740 C CA . ARG A 1 95 ? 12.910 14.773 -12.487 1.00 77.50 95 ARG A CA 1
ATOM 741 C C . ARG A 1 95 ? 12.380 15.583 -11.303 1.00 77.50 95 ARG A C 1
ATOM 743 O O . ARG A 1 95 ? 12.184 16.792 -11.415 1.00 77.50 95 ARG A O 1
ATOM 750 N N . ARG A 1 96 ? 12.101 14.926 -10.170 1.00 78.12 96 ARG A N 1
ATOM 751 C CA . ARG A 1 96 ? 11.587 15.562 -8.943 1.00 78.12 96 ARG A CA 1
ATOM 752 C C . ARG A 1 96 ? 12.469 15.380 -7.715 1.00 78.12 96 ARG A C 1
ATOM 754 O O . ARG A 1 96 ? 12.362 16.180 -6.781 1.00 78.12 96 ARG A O 1
ATOM 761 N N . CYS A 1 97 ? 13.277 14.331 -7.666 1.00 76.69 97 CYS A N 1
ATOM 762 C CA . CYS A 1 97 ? 14.148 14.028 -6.546 1.00 76.69 97 CYS A CA 1
ATOM 763 C C . CYS A 1 97 ? 15.255 15.081 -6.453 1.00 76.69 97 CYS A C 1
ATOM 765 O O . CYS A 1 97 ? 16.038 15.271 -7.375 1.00 76.69 97 CYS A O 1
ATOM 767 N N . ARG A 1 98 ? 15.328 15.769 -5.310 1.00 79.94 98 ARG A N 1
ATOM 768 C CA . ARG A 1 98 ? 16.353 16.794 -5.057 1.00 79.94 98 ARG A CA 1
ATOM 769 C C . ARG A 1 98 ? 17.685 16.215 -4.573 1.00 79.94 98 ARG A C 1
ATOM 771 O O . ARG A 1 98 ? 18.627 16.976 -4.429 1.00 79.94 98 ARG A O 1
ATOM 778 N N . GLY A 1 99 ? 17.754 14.909 -4.301 1.00 76.50 99 GLY A N 1
ATOM 779 C CA . GLY A 1 99 ? 18.964 14.252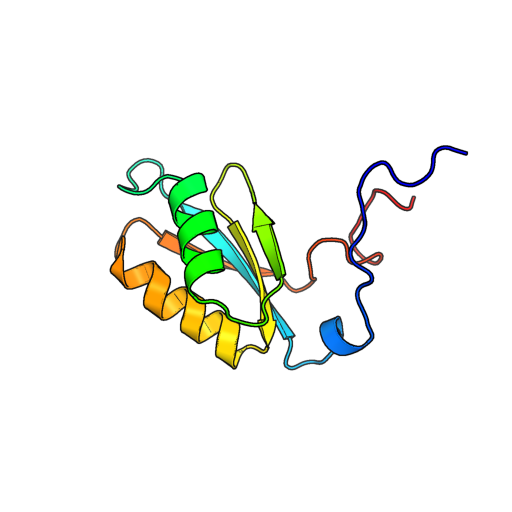 -3.797 1.00 76.50 99 GLY A CA 1
ATOM 780 C C . GLY A 1 99 ? 20.072 14.083 -4.840 1.00 76.50 99 GLY A C 1
ATOM 781 O O . GLY A 1 99 ? 21.213 13.877 -4.458 1.00 76.50 99 GLY A O 1
ATOM 782 N N . HIS A 1 100 ? 19.748 14.196 -6.132 1.00 65.00 100 HIS A N 1
ATOM 783 C CA . HIS A 1 100 ? 20.713 14.081 -7.233 1.00 65.00 100 HIS A CA 1
ATOM 784 C C . HIS A 1 100 ? 21.276 15.431 -7.712 1.00 65.00 100 HIS A C 1
ATOM 786 O O . HIS A 1 100 ? 22.012 15.451 -8.697 1.00 65.00 100 HIS A O 1
ATOM 792 N N . ARG A 1 101 ? 20.886 16.549 -7.079 1.00 61.19 101 ARG A N 1
ATOM 793 C CA . ARG A 1 101 ? 21.345 17.901 -7.431 1.00 61.19 101 ARG A CA 1
ATOM 794 C C . ARG A 1 101 ? 22.537 18.324 -6.583 1.00 61.19 101 ARG A C 1
ATOM 796 O O . ARG A 1 101 ? 22.518 18.022 -5.372 1.00 61.19 101 ARG A O 1
#

=== Feature glossary ===
Annotated list of the representations used here:

Nearest PDB structures. The Foldseek neighbor list gives the closest experimentally determined structures in the PDB, ranked by structural a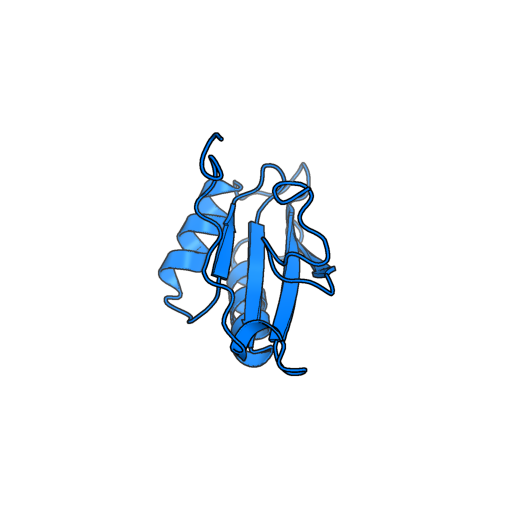lignment. TM-score near 1 means near-identical fold; near 0.3 means only rough topology match. This is how one finds what a novel AlphaFold prediction most resembles in the solved-structure universe.

Foldseek 3Di. Foldseek's 3Di representation compresses backbone geometry into a per-residue letter drawn from a learned twenty-state alphabet. It captures the tertiary interaction pattern around each residue — which residues are packed against it in space, regardless of where they are in sequence.

Radius of gyration, Cα contacts, bounding box. Radius of gyration (Rg) is the root-mean-square distance of Cα atoms from their centroid — a single number for overall size and compactness. A globular domain of N residues has Rg ≈ 2.2·N^0.38 Å; an extended or disordered chain has a much larger Rg. The Cα contact count is the number of residue pairs whose Cα atoms are within 8 Å and are more than four positions apart in sequence — a standard proxy for tertiary packing dens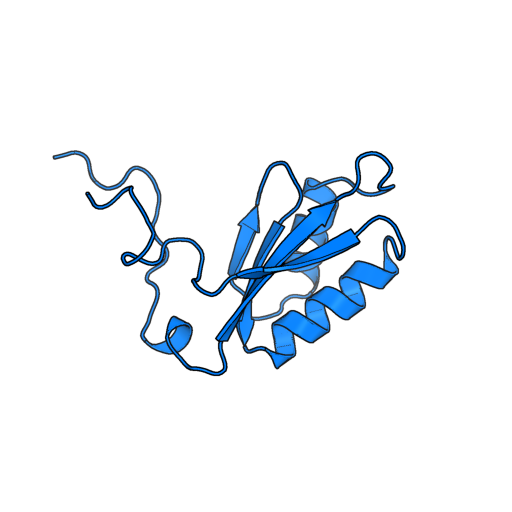ity. The bounding box is the smallest axis-aligned box enclosing all Cα atoms.

InterPro / GO / CATH / organism. The annotation block draws on four external resources. InterPro: which protein families and domains the sequence belongs to. GO: standardized terms for what the protein does, what process it participates in, and where in the cell it acts. CATH: which structural fold it has in the CATH hierarchy. Organism: the species of origin.

mmCIF coordinates. The mmCIF block holds the 3D Cartesian coordinates of each backbone atom (N, Cα, C, O) in ångströms. mmCIF is the PDB's canonical archive format — a tagged-loop text representation of the atomic model.

pLDDT. pLDDT is the predicted lDDT-Cα score: AlphaFold's confidence that the local environment of each residue (all inter-atomic distances within 15 Å) is correctly placed. It is a per-residue number between 0 and 100, with higher meaning more reliable.

Backbone torsions (φ/ψ). φ (phi) and ψ (psi) are the two rotatable backbone dihedrals per residue: φ is the C(i-1)–N–Cα–C torsion, ψ is the N–Cα–C–N(i+1) torsion, both in degrees on (−180°, 180°]. α-helical residues cluster near (−60°, −45°); β-strand residues near (−120°, +130°). A Ramachandran plot is simply a scatter of (φ, ψ) for every residue.

B-factor. For experimental (PDB) structures, the B-factor (temperature factor) quantifies the positional spread of each atom in the crystal — a combination of thermal vibration and static disorder — in units of Å². High B-factors mark flexible loops or poorly resolved regions; low B-factors mark the rigid, well-ordered core.

Secondary structure (3-state, P-SEA). SS3 is a coarse helix/strand/coil call (letters a/b/c) made by the P-SEA algorithm from inter-Cα distances and dihedrals. It is less detailed than DSSP but needs only Cα positions.

Predicted aligned error. Predicted aligned error is AlphaFold's pairwise confidence. Unlike pLDDT (per-residue), PAE is per-residue-pair and captures whether two parts of the structure are correctly placed relative to each other. Units are ångströms of expected positional error.

Solvent-accessible surface area. Solvent-accessible surface area (SASA) is the area in Å² traced out by the centre of a 1.4 Å probe sphere (a water molecule) rolled over the protein's van der Waals surface (Shrake–Rupley / Lee–Richards construction). Buried residues have near-zero SASA; fully exposed residues can exceed 200 Å². The total SASA scales roughly with the number of surface residues.

Secondary structure (8-state, DSSP). The SS8 string is DSSP's per-residue secondary-structure call. α-helix (H) means an i→i+4 H-bond ladder; β-strand (E) means the residue participates in a β-sheet; 3₁₀ (G) and π (I) are tighter and wider helices; T/S are turns/bends; '-' is loop.

Rendered structure images. Structure images are PyMOL renders from six orthogonal camera directions. Cartoon representation draws helices as coils and strands as arrows; sticks shows the backbone as bonds; surface shows the solvent-excluded envelope. Rainbow coloring maps sequence position to hue (blue→red, N→C); chain coloring assigns a distinct color per polypeptide.

Sequence. The amino-acid sequence is the protein's primary structure: the linear order of residues from the N-terminus to the C-terminus, written in one-letter code. Everything else here — the 3D coordinates, the secondary structure, the domain annotations — is ultimately a consequence of this string.

Contact-map, Ramachandran, and PAE plots. Three diagnostic plots accompany the record. The Cα contact map visualizes the tertiary structure as a 2D adjacency matrix (8 Å cutoff, sequence-local contacts suppressed). The Ramachandran plot shows the distribution of backbone (φ, ψ) torsions, with points in the α and β basins reflecting secondary structure content. The PAE plot shows AlphaFold's inter-residue confidence as a color matrix.